Protein AF-A0A1I3MSF4-F1 (afdb_monomer_lite)

Radius of gyration: 20.51 Å; chains: 1; bounding box: 56×22×62 Å

Sequence (163 aa):
MPSISDFEDYQTQLDKHQDYILLNREYSHTEIFKEIILFMDSAFPEWTTNRGIGFWAAEFVLTAIQNLEHLYEDINNSSIQVLKDVYMSLVVDYKITKKQFTSVVIDTIIHNFEIEYNELLDENEYLPINDFKALYDELYNVYEIKILNKVTYNFMNEEFPIL

pLDDT: mean 85.89, std 15.43, range [36.56, 98.25]

Organism: NCBI:txid1144750

Foldseek 3Di:
DDDPVSVVVVVVVCVLCVLVVCCLPPPLPPPLLVLLVVLCCVVPVCCQFLLFLNSCSSVLSSVLCVVLVVLVVPPPDDPVVSSVVSSVVSVVSRVVSRVVSNVVVVVVLVVVLCVVCVVVLVVCVPPDPVVSVVVVCVSSVVSVVVRRNDRRDDSPDSDDPPD

Structure (mmCIF, N/CA/C/O backbone):
data_AF-A0A1I3MSF4-F1
#
_entry.id   AF-A0A1I3MSF4-F1
#
loop_
_atom_site.group_PDB
_atom_site.id
_atom_site.type_symbol
_atom_site.label_atom_id
_atom_site.label_alt_id
_atom_site.label_comp_id
_atom_site.label_asym_id
_atom_site.label_entity_id
_atom_site.label_seq_id
_atom_site.pdbx_PDB_ins_code
_atom_site.Cartn_x
_atom_site.Cartn_y
_atom_site.Cartn_z
_atom_site.occupancy
_atom_site.B_iso_or_equiv
_atom_site.auth_seq_id
_atom_site.auth_comp_id
_atom_site.auth_asym_id
_atom_site.auth_atom_id
_atom_site.pdbx_PDB_model_num
ATOM 1 N N . MET A 1 1 ? 31.422 -7.296 17.519 1.00 42.03 1 MET A N 1
ATOM 2 C CA . MET A 1 1 ? 30.992 -5.913 17.809 1.00 42.03 1 MET A CA 1
ATOM 3 C C . MET A 1 1 ? 30.321 -5.414 16.548 1.00 42.03 1 MET A C 1
ATOM 5 O O . MET A 1 1 ? 30.945 -5.597 15.508 1.00 42.03 1 MET A O 1
ATOM 9 N N . PRO A 1 2 ? 29.084 -4.896 16.617 1.00 46.09 2 PRO A N 1
ATOM 10 C CA . PRO A 1 2 ? 28.435 -4.303 15.453 1.00 46.09 2 PRO A CA 1
ATOM 11 C C . PRO A 1 2 ? 29.283 -3.138 14.939 1.00 46.09 2 PRO A C 1
ATOM 13 O O . PRO A 1 2 ? 29.904 -2.425 15.736 1.00 46.09 2 PRO A O 1
ATOM 16 N N . SER A 1 3 ? 29.369 -3.001 13.624 1.00 60.97 3 SER A N 1
ATOM 17 C CA . SER A 1 3 ? 30.062 -1.909 12.955 1.00 60.97 3 SER A CA 1
ATOM 18 C C . SER A 1 3 ? 29.262 -0.601 13.067 1.00 60.97 3 SER A C 1
ATOM 20 O O . SER A 1 3 ? 28.084 -0.604 13.416 1.00 60.97 3 SER A O 1
ATOM 22 N N . ILE A 1 4 ? 29.899 0.539 12.787 1.00 59.72 4 ILE A N 1
ATOM 23 C CA . ILE A 1 4 ? 29.212 1.843 12.770 1.00 59.72 4 ILE A CA 1
ATOM 24 C C . ILE A 1 4 ? 28.133 1.880 11.672 1.00 59.72 4 ILE A C 1
ATOM 26 O O . ILE A 1 4 ? 27.074 2.452 11.912 1.00 59.72 4 ILE A O 1
ATOM 30 N N . SER A 1 5 ? 28.342 1.205 10.530 1.00 58.75 5 SER A N 1
ATOM 31 C CA . SER A 1 5 ? 27.298 1.101 9.500 1.00 58.75 5 SER A CA 1
ATOM 32 C C . SER A 1 5 ? 26.128 0.238 9.963 1.00 58.75 5 SER A C 1
ATOM 34 O O . SER A 1 5 ? 24.990 0.566 9.662 1.00 58.75 5 SER A O 1
ATOM 36 N N . ASP A 1 6 ? 26.376 -0.793 10.782 1.00 54.06 6 ASP A N 1
ATOM 37 C CA . ASP A 1 6 ? 25.304 -1.624 11.354 1.00 54.06 6 ASP A CA 1
ATOM 38 C C . ASP A 1 6 ? 24.393 -0.794 12.278 1.00 54.06 6 ASP A C 1
ATOM 40 O O . ASP A 1 6 ? 23.202 -1.069 12.399 1.00 54.06 6 ASP A O 1
ATOM 44 N N . PHE A 1 7 ? 24.945 0.232 12.936 1.00 52.34 7 PHE A N 1
ATOM 45 C CA . PHE A 1 7 ? 24.193 1.128 13.815 1.00 52.34 7 PHE A CA 1
ATOM 46 C C . PHE A 1 7 ? 23.398 2.188 13.034 1.00 52.34 7 PHE A C 1
ATOM 48 O O . PHE A 1 7 ? 22.259 2.486 13.390 1.00 52.34 7 PHE A O 1
ATOM 55 N N . GLU A 1 8 ? 23.971 2.739 11.962 1.00 53.72 8 GLU A N 1
ATOM 56 C CA . GLU A 1 8 ? 23.292 3.697 11.077 1.00 53.72 8 GLU A CA 1
ATOM 57 C C . GLU A 1 8 ? 22.167 3.035 10.268 1.00 53.72 8 GLU A C 1
ATOM 59 O O . GLU A 1 8 ? 21.072 3.594 10.167 1.00 53.72 8 GLU A O 1
ATOM 64 N N . ASP A 1 9 ? 22.385 1.813 9.774 1.00 56.31 9 ASP A N 1
ATOM 65 C CA . ASP A 1 9 ? 21.357 1.016 9.102 1.00 56.31 9 ASP A CA 1
ATOM 66 C C . ASP A 1 9 ? 20.223 0.656 10.071 1.00 56.31 9 ASP A C 1
ATOM 68 O O . ASP A 1 9 ? 19.049 0.800 9.726 1.00 56.31 9 ASP A O 1
ATOM 72 N N . TYR A 1 10 ? 20.552 0.277 11.311 1.00 56.28 10 TYR A N 1
ATOM 73 C CA . TYR A 1 10 ? 19.570 -0.009 12.358 1.00 56.28 10 TYR A CA 1
ATOM 74 C C . TYR A 1 10 ? 18.710 1.213 12.711 1.00 56.28 10 TYR A C 1
ATOM 76 O O . TYR A 1 10 ? 17.485 1.104 12.766 1.00 56.28 10 TYR A O 1
ATOM 84 N N . GLN A 1 11 ? 19.322 2.386 12.897 1.00 52.12 11 GLN A N 1
ATOM 85 C CA . GLN A 1 11 ? 18.587 3.622 13.180 1.00 52.12 11 GLN A CA 1
ATOM 86 C C . GLN A 1 11 ? 17.701 4.031 11.994 1.00 52.12 11 GLN A C 1
ATO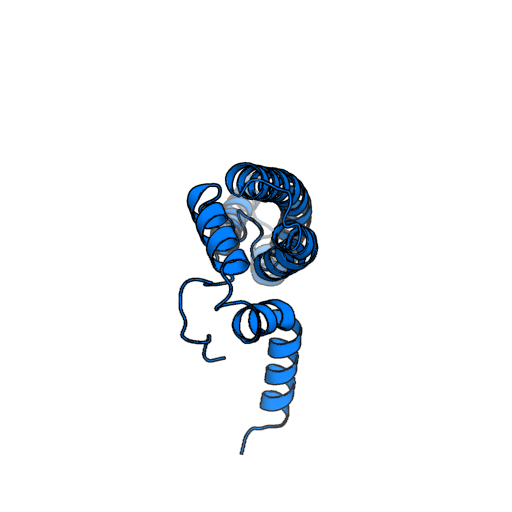M 88 O O . GLN A 1 11 ? 16.545 4.396 12.181 1.00 52.12 11 GLN A O 1
ATOM 93 N N . THR A 1 12 ? 18.198 3.872 10.766 1.00 59.19 12 THR A N 1
ATOM 94 C CA . THR A 1 12 ? 17.438 4.154 9.540 1.00 59.19 12 THR A CA 1
ATOM 95 C C . THR A 1 12 ? 16.236 3.218 9.377 1.00 59.19 12 THR A C 1
ATOM 97 O O . THR A 1 12 ? 15.185 3.642 8.896 1.00 59.19 12 THR A O 1
ATOM 100 N N . GLN A 1 13 ? 16.358 1.946 9.767 1.00 56.59 13 GLN A N 1
ATOM 101 C CA . GLN A 1 13 ? 15.242 0.992 9.762 1.00 56.59 13 GLN A CA 1
ATOM 102 C C . GLN A 1 13 ? 14.211 1.308 10.854 1.00 56.59 13 GLN A C 1
ATOM 104 O O . GLN A 1 13 ? 13.010 1.230 10.602 1.00 56.59 13 GLN A O 1
ATOM 109 N N . LEU A 1 14 ? 14.673 1.711 12.040 1.00 58.28 14 LEU A N 1
ATOM 110 C CA . LEU A 1 14 ? 13.826 2.174 13.142 1.00 58.28 14 LEU A CA 1
ATOM 111 C C . LEU A 1 14 ? 12.990 3.386 12.741 1.00 58.28 14 LEU A C 1
ATOM 113 O O . LEU A 1 14 ? 11.775 3.367 12.917 1.00 58.28 14 LEU A O 1
ATOM 117 N N . ASP A 1 15 ? 13.626 4.397 12.154 1.00 61.41 15 ASP A N 1
ATOM 118 C CA . ASP A 1 15 ? 12.956 5.630 11.746 1.00 61.41 15 ASP A CA 1
ATOM 119 C C . ASP A 1 15 ? 11.947 5.365 10.611 1.00 61.41 15 ASP A C 1
ATOM 121 O O . ASP A 1 15 ? 10.874 5.962 10.573 1.00 61.41 15 ASP A O 1
ATOM 125 N N . LYS A 1 16 ? 12.240 4.413 9.711 1.00 69.44 16 LYS A N 1
ATOM 126 C CA . LYS A 1 16 ? 11.336 4.018 8.613 1.00 69.44 16 LYS A CA 1
ATOM 127 C C . LYS A 1 16 ? 10.126 3.194 9.057 1.00 69.44 16 LYS A C 1
ATOM 129 O O . LYS A 1 16 ? 9.117 3.191 8.355 1.00 69.44 16 LYS A O 1
ATOM 134 N N . HIS A 1 17 ? 10.220 2.479 10.176 1.00 80.81 17 HIS A N 1
ATOM 135 C CA . HIS A 1 17 ? 9.182 1.556 10.649 1.00 80.81 17 HIS A CA 1
ATOM 136 C C . HIS A 1 17 ? 8.651 1.911 12.043 1.00 80.81 17 HIS A C 1
ATOM 138 O O . HIS A 1 17 ? 8.038 1.072 12.708 1.00 80.81 17 HIS A O 1
ATOM 144 N N . GLN A 1 18 ? 8.860 3.155 12.481 1.00 86.19 18 GLN A N 1
ATOM 145 C CA . GLN A 1 18 ? 8.531 3.616 13.826 1.00 86.19 18 GLN A CA 1
ATOM 146 C C . GLN A 1 18 ? 7.061 3.365 14.188 1.00 86.19 18 GLN A C 1
ATOM 148 O O . GLN A 1 18 ? 6.790 2.831 15.263 1.00 86.19 18 GLN A O 1
ATOM 153 N N . ASP A 1 19 ? 6.125 3.668 13.286 1.00 88.56 19 ASP A N 1
ATOM 154 C CA . ASP A 1 19 ? 4.690 3.469 13.534 1.00 88.56 19 ASP A CA 1
ATOM 155 C C . ASP A 1 19 ? 4.339 1.993 13.716 1.00 88.56 19 ASP A C 1
ATOM 157 O O . ASP A 1 19 ? 3.550 1.632 14.586 1.00 88.56 19 ASP A O 1
ATOM 161 N N . TYR A 1 20 ? 4.965 1.113 12.932 1.00 88.44 20 TYR A N 1
ATOM 162 C CA . TYR A 1 20 ? 4.743 -0.328 13.028 1.00 88.44 20 TYR A CA 1
ATOM 163 C C . TYR A 1 20 ? 5.269 -0.889 14.354 1.00 88.44 20 TYR A C 1
ATOM 165 O O . TYR A 1 20 ? 4.609 -1.695 15.012 1.00 88.44 20 TYR A O 1
ATOM 173 N N . ILE A 1 21 ? 6.445 -0.424 14.782 1.00 86.88 21 ILE A N 1
ATOM 174 C CA . ILE A 1 21 ? 7.039 -0.790 16.071 1.00 86.88 21 ILE A CA 1
ATOM 175 C C . ILE A 1 21 ? 6.164 -0.281 17.223 1.00 86.88 21 ILE A C 1
ATOM 177 O O . ILE A 1 21 ? 5.907 -1.027 18.170 1.00 86.88 21 ILE A O 1
ATOM 181 N N . LEU A 1 22 ? 5.682 0.960 17.135 1.00 88.44 22 LEU A N 1
ATOM 182 C CA . LEU A 1 22 ? 4.801 1.565 18.130 1.00 88.44 22 LEU A CA 1
ATOM 183 C C . LEU A 1 22 ? 3.488 0.785 18.262 1.00 88.44 22 LEU A C 1
ATOM 185 O O . LEU A 1 22 ? 3.115 0.408 19.372 1.00 88.44 22 LEU A O 1
ATOM 189 N N . LEU A 1 23 ? 2.835 0.475 17.139 1.00 90.00 23 LEU A N 1
ATOM 190 C CA . LEU A 1 23 ? 1.614 -0.330 17.104 1.00 90.00 23 LEU A CA 1
ATOM 191 C C . LEU A 1 23 ? 1.801 -1.679 17.788 1.00 90.00 23 LEU A C 1
ATOM 193 O O . LEU A 1 23 ? 1.018 -2.046 18.664 1.00 90.00 23 LEU A O 1
ATOM 197 N N . ASN A 1 24 ? 2.867 -2.396 17.441 1.00 86.12 24 ASN A N 1
ATOM 198 C CA . ASN A 1 24 ? 3.122 -3.709 18.017 1.00 86.12 24 ASN A CA 1
ATOM 199 C C . ASN A 1 24 ? 3.443 -3.644 19.512 1.00 86.12 24 ASN A C 1
ATOM 201 O O . ASN A 1 24 ? 3.024 -4.524 20.264 1.00 86.12 24 ASN A O 1
ATOM 205 N N . ARG A 1 25 ? 4.155 -2.606 19.964 1.00 86.69 25 ARG A N 1
ATOM 206 C CA . ARG A 1 25 ? 4.536 -2.464 21.373 1.00 86.69 25 ARG A CA 1
ATOM 207 C C . ARG A 1 25 ? 3.375 -2.020 22.259 1.00 86.69 25 ARG A C 1
ATOM 209 O O . ARG A 1 25 ? 3.251 -2.512 23.376 1.00 86.69 25 ARG A O 1
ATOM 216 N N . GLU A 1 26 ? 2.574 -1.068 21.794 1.00 89.31 26 GLU A N 1
ATOM 217 C CA . GLU A 1 26 ? 1.614 -0.355 22.645 1.00 89.31 26 GLU A CA 1
ATOM 218 C C . GLU A 1 26 ? 0.165 -0.756 22.386 1.00 89.31 26 GLU A C 1
ATOM 220 O O . GLU A 1 26 ? -0.632 -0.751 23.320 1.00 89.31 26 GLU A O 1
ATOM 225 N N . TYR A 1 27 ? -0.174 -1.179 21.167 1.00 89.19 27 TYR A N 1
ATOM 226 C CA . TYR A 1 27 ? -1.569 -1.344 20.758 1.00 89.19 27 TYR A CA 1
ATOM 227 C C . TYR A 1 27 ? -1.959 -2.769 20.363 1.00 89.19 27 TYR A C 1
ATOM 229 O O . TYR A 1 27 ? -3.145 -3.084 20.416 1.00 89.19 27 TYR A O 1
ATOM 237 N N . SER A 1 28 ? -1.010 -3.652 20.042 1.00 89.38 28 SER A N 1
ATOM 238 C CA . SER A 1 28 ? -1.270 -5.027 19.563 1.00 89.38 28 SER A CA 1
ATOM 239 C C . SER A 1 28 ? -2.239 -5.847 20.425 1.00 89.38 28 SER A C 1
ATOM 241 O O . SER A 1 28 ? -3.012 -6.660 19.920 1.00 89.38 28 SER A O 1
ATOM 243 N N . HIS A 1 29 ? -2.229 -5.623 21.738 1.00 86.44 29 HIS A N 1
ATOM 244 C CA . HIS A 1 29 ? -3.071 -6.335 22.697 1.00 86.44 29 HIS A CA 1
ATOM 245 C C . HIS A 1 29 ? -4.468 -5.717 22.877 1.00 86.44 29 HIS A C 1
ATOM 247 O O . HIS A 1 29 ? -5.331 -6.346 23.496 1.00 86.44 29 HIS A O 1
ATOM 253 N N . THR A 1 30 ? -4.698 -4.509 22.358 1.00 88.12 30 THR A N 1
ATOM 254 C CA . THR A 1 30 ? -5.953 -3.765 22.518 1.00 88.12 30 THR A CA 1
ATOM 255 C C . THR A 1 30 ? -7.043 -4.294 21.588 1.00 88.12 30 THR A C 1
ATOM 257 O O . THR A 1 30 ? -6.773 -4.752 20.478 1.00 88.12 30 THR A O 1
ATOM 260 N N . GLU A 1 31 ? -8.301 -4.216 22.026 1.00 86.62 31 GLU A N 1
ATOM 261 C CA . GLU A 1 31 ? -9.437 -4.663 21.209 1.00 86.62 31 GLU A CA 1
ATOM 262 C C . GLU A 1 31 ? -9.642 -3.768 19.982 1.00 86.62 31 GLU A C 1
ATOM 264 O O . GLU A 1 31 ? -9.921 -4.277 18.902 1.00 86.62 31 GLU A O 1
ATOM 269 N N . ILE A 1 32 ? -9.409 -2.456 20.107 1.00 87.62 32 ILE A N 1
ATOM 270 C CA . ILE A 1 32 ? -9.510 -1.523 18.978 1.00 87.62 32 ILE A CA 1
ATOM 271 C C . ILE A 1 32 ? -8.521 -1.869 17.858 1.00 87.62 32 ILE A C 1
ATOM 273 O O . ILE A 1 32 ? -8.903 -1.868 16.691 1.00 87.62 32 ILE A O 1
ATOM 277 N N . PHE A 1 33 ? -7.279 -2.231 18.198 1.00 91.75 33 PHE A N 1
ATOM 278 C CA . PHE A 1 33 ? -6.294 -2.674 17.215 1.00 91.75 33 PHE A CA 1
ATOM 279 C C . PHE A 1 33 ? -6.765 -3.940 16.499 1.00 91.75 33 PHE A C 1
ATOM 281 O O . PHE A 1 33 ? -6.852 -3.952 15.273 1.00 91.75 33 PHE A O 1
ATOM 288 N N . LYS A 1 34 ? -7.118 -4.989 17.254 1.00 90.50 34 LYS A N 1
ATOM 289 C CA . LYS A 1 34 ? -7.565 -6.269 16.682 1.00 90.50 34 LYS A CA 1
ATOM 290 C C . LYS A 1 34 ? -8.775 -6.088 15.771 1.00 90.50 34 LYS A C 1
ATOM 292 O O . LYS A 1 34 ? -8.825 -6.690 14.704 1.00 90.50 34 LYS A O 1
ATOM 297 N N . GLU A 1 35 ? -9.716 -5.240 16.175 1.00 90.00 35 GLU A N 1
ATOM 298 C CA . GLU A 1 35 ? -10.927 -4.942 15.419 1.00 90.00 35 GLU A CA 1
ATOM 299 C C . GLU A 1 35 ? -10.617 -4.217 14.103 1.00 90.00 35 GLU A C 1
ATOM 301 O O . GLU A 1 35 ? -11.139 -4.587 13.051 1.00 90.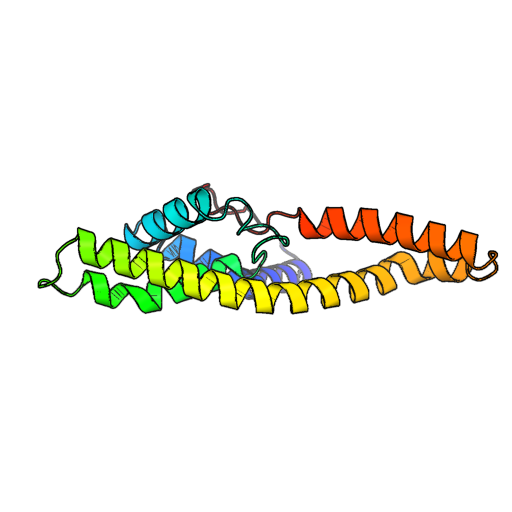00 35 GLU A O 1
ATOM 306 N N . ILE A 1 36 ? -9.715 -3.229 14.132 1.00 93.69 36 ILE A N 1
ATOM 307 C CA . ILE A 1 36 ? -9.246 -2.544 12.921 1.00 93.69 36 ILE A CA 1
ATOM 308 C C . ILE A 1 36 ? -8.576 -3.545 11.977 1.00 93.69 36 ILE A C 1
ATOM 310 O O . ILE A 1 36 ? -8.939 -3.594 10.804 1.00 93.69 36 ILE A O 1
ATOM 314 N N . ILE A 1 37 ? -7.637 -4.361 12.466 1.00 95.12 37 ILE A N 1
ATOM 315 C CA . ILE A 1 37 ? -6.926 -5.341 11.630 1.00 95.12 37 ILE A CA 1
ATOM 316 C C . ILE A 1 37 ? -7.905 -6.350 11.021 1.00 95.12 37 ILE A C 1
ATOM 318 O O . ILE A 1 37 ? -7.900 -6.546 9.807 1.00 95.12 37 ILE A O 1
ATOM 322 N N . LEU A 1 38 ? -8.804 -6.918 11.830 1.00 93.38 38 LEU A N 1
ATOM 323 C CA . LEU A 1 38 ? -9.817 -7.869 11.371 1.00 93.38 38 LEU A CA 1
ATOM 324 C C . LEU A 1 38 ? -10.716 -7.264 10.286 1.00 93.38 38 LEU A C 1
ATOM 326 O O . LEU A 1 38 ? -10.978 -7.898 9.259 1.00 93.38 38 LEU A O 1
ATOM 330 N N . PHE A 1 39 ? -11.186 -6.034 10.501 1.00 95.19 39 PHE A N 1
ATOM 331 C CA . PHE A 1 39 ? -12.010 -5.332 9.528 1.00 95.19 39 PHE A CA 1
ATOM 332 C C . PHE A 1 39 ? -11.251 -5.088 8.221 1.00 95.19 39 PHE A C 1
ATOM 334 O O . PHE A 1 39 ? -11.786 -5.358 7.144 1.00 95.19 39 PHE A O 1
ATOM 341 N N . MET A 1 40 ? -10.010 -4.608 8.300 1.00 97.12 40 MET A N 1
ATOM 342 C CA . MET A 1 40 ? -9.195 -4.294 7.127 1.00 97.12 40 MET A CA 1
ATOM 343 C C . MET A 1 40 ? -8.853 -5.544 6.313 1.00 97.12 40 MET A C 1
ATOM 345 O O . MET A 1 40 ? -9.014 -5.524 5.092 1.00 97.12 40 MET A O 1
ATOM 349 N N . ASP A 1 41 ? -8.492 -6.648 6.968 1.00 95.50 41 ASP A N 1
ATOM 350 C CA . ASP A 1 41 ? -8.237 -7.932 6.307 1.00 95.50 41 ASP A CA 1
ATOM 351 C C . ASP A 1 41 ? -9.488 -8.472 5.600 1.00 95.50 41 ASP A C 1
ATOM 353 O O . ASP A 1 41 ? -9.400 -9.0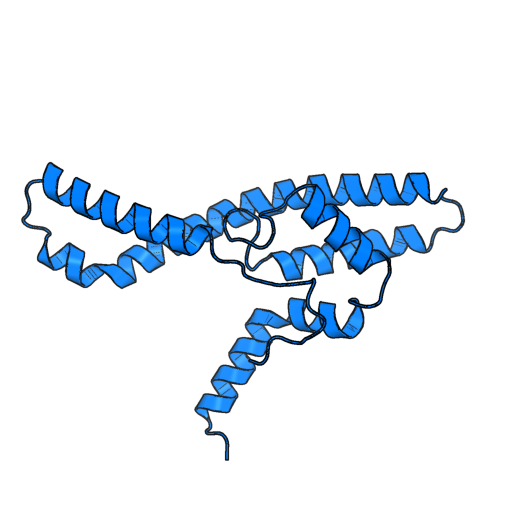20 4.498 1.00 95.50 41 ASP A O 1
ATOM 357 N N . SER A 1 42 ? -10.672 -8.281 6.192 1.00 95.50 42 SER A N 1
ATOM 358 C CA . SER A 1 42 ? -11.933 -8.725 5.592 1.00 95.50 42 SER A CA 1
ATOM 359 C C . SER A 1 42 ? -12.422 -7.815 4.462 1.00 95.50 42 SER A C 1
ATOM 361 O O . SER A 1 42 ? -12.967 -8.313 3.475 1.00 95.50 42 SER A O 1
ATOM 363 N N . ALA A 1 43 ? -12.325 -6.495 4.618 1.00 96.94 43 ALA A N 1
ATOM 364 C CA . ALA A 1 43 ? -12.902 -5.526 3.687 1.00 96.94 43 ALA A CA 1
ATOM 365 C C . ALA A 1 43 ? -11.951 -5.180 2.533 1.00 96.94 43 ALA A C 1
ATOM 367 O O . ALA A 1 43 ? -12.405 -4.904 1.419 1.00 96.94 43 ALA A O 1
ATOM 368 N N . PHE A 1 44 ? -10.640 -5.207 2.783 1.00 97.19 44 PHE A N 1
ATOM 369 C CA . PHE A 1 44 ? -9.605 -4.774 1.849 1.00 97.19 44 PHE A CA 1
ATOM 370 C C . PHE A 1 44 ? -8.389 -5.718 1.866 1.00 97.19 44 PHE A C 1
ATOM 372 O O . PHE A 1 44 ? -7.308 -5.287 2.244 1.00 97.19 44 PHE A O 1
ATOM 379 N N . PRO A 1 45 ? -8.488 -6.971 1.386 1.00 95.06 45 PRO A N 1
ATOM 380 C CA . PRO A 1 45 ? -7.455 -8.000 1.597 1.00 95.06 45 PRO A CA 1
ATOM 381 C C . PRO A 1 45 ? -6.031 -7.657 1.123 1.00 95.06 45 PRO A C 1
ATOM 383 O O . PRO A 1 45 ? -5.059 -8.230 1.598 1.00 95.06 45 PRO A O 1
ATOM 386 N N . GLU A 1 46 ? -5.884 -6.721 0.183 1.00 95.25 46 GLU A N 1
ATOM 387 C CA . GLU A 1 46 ? -4.587 -6.275 -0.341 1.00 95.25 46 GLU A CA 1
ATOM 388 C C . GLU A 1 46 ? -4.052 -5.009 0.358 1.00 95.25 46 GLU A C 1
ATOM 390 O O . GLU A 1 46 ? -3.093 -4.405 -0.124 1.00 95.25 46 GLU A O 1
ATOM 395 N N . TRP A 1 47 ? -4.669 -4.549 1.454 1.00 97.06 47 TRP A N 1
ATOM 396 C CA . TRP A 1 47 ? -4.371 -3.253 2.076 1.00 97.06 47 TRP A CA 1
ATOM 397 C C . TRP A 1 47 ? -2.913 -3.103 2.534 1.00 97.06 47 TRP A C 1
ATOM 399 O O . TRP A 1 47 ? -2.366 -2.009 2.414 1.00 97.06 47 TRP A O 1
ATOM 409 N N . THR A 1 48 ? -2.261 -4.191 2.944 1.00 95.38 48 THR A N 1
ATOM 410 C CA . THR A 1 48 ? -0.838 -4.232 3.329 1.00 95.38 48 THR A CA 1
ATOM 411 C C . THR A 1 48 ? 0.126 -4.398 2.152 1.00 95.38 48 THR A C 1
ATOM 413 O O . THR A 1 48 ? 1.337 -4.471 2.344 1.00 95.38 48 THR A O 1
ATOM 416 N N . THR A 1 49 ? -0.371 -4.472 0.919 1.00 95.56 49 THR A N 1
ATOM 417 C CA . THR A 1 49 ? 0.467 -4.479 -0.288 1.00 95.56 49 THR A CA 1
ATOM 418 C C . THR A 1 49 ? 0.544 -3.088 -0.899 1.00 95.56 49 THR A C 1
ATOM 420 O O . THR A 1 49 ? -0.297 -2.230 -0.624 1.00 95.56 49 THR A O 1
ATOM 423 N N . ASN A 1 50 ? 1.486 -2.875 -1.814 1.00 94.31 50 ASN A N 1
ATOM 424 C CA . ASN A 1 50 ? 1.555 -1.642 -2.597 1.00 94.31 50 ASN A CA 1
ATOM 425 C C . ASN A 1 50 ? 0.380 -1.466 -3.595 1.00 94.31 50 ASN A C 1
ATOM 427 O O . ASN A 1 50 ? 0.202 -0.372 -4.123 1.00 94.31 50 ASN A O 1
ATOM 431 N N . ARG A 1 51 ? -0.468 -2.484 -3.829 1.00 95.50 51 ARG A N 1
ATOM 432 C CA . ARG A 1 51 ? -1.795 -2.307 -4.475 1.00 95.50 51 ARG A CA 1
ATOM 433 C C . ARG A 1 51 ? -2.834 -1.677 -3.544 1.00 95.50 51 ARG A C 1
ATOM 435 O O . ARG A 1 51 ? -3.848 -1.136 -4.000 1.00 95.50 51 ARG A O 1
ATOM 442 N N . GLY A 1 52 ? -2.626 -1.832 -2.243 1.00 97.19 52 GLY A N 1
ATOM 443 C CA . GLY A 1 52 ? -3.395 -1.224 -1.173 1.00 97.19 52 GLY A CA 1
ATOM 444 C C . GLY A 1 52 ? -2.785 0.106 -0.757 1.00 97.19 52 GLY A C 1
ATOM 445 O O . GLY A 1 52 ? -2.748 1.046 -1.546 1.00 97.19 52 GLY A O 1
ATOM 446 N N . ILE A 1 53 ? -2.355 0.176 0.501 1.00 97.00 53 ILE A N 1
ATOM 447 C CA . ILE A 1 53 ? -1.670 1.335 1.089 1.00 97.00 53 ILE A CA 1
ATOM 448 C C . ILE A 1 53 ? -0.241 1.005 1.539 1.00 97.00 53 ILE A C 1
ATOM 450 O O . ILE A 1 53 ? 0.435 1.859 2.102 1.00 97.00 53 ILE A O 1
ATOM 454 N N . GLY A 1 54 ? 0.229 -0.220 1.288 1.00 93.81 54 GLY A N 1
ATOM 455 C CA . GLY A 1 54 ? 1.623 -0.628 1.414 1.00 93.81 54 GLY A CA 1
ATOM 456 C C . GLY A 1 54 ? 2.293 -0.125 2.685 1.00 93.81 54 GLY A C 1
ATOM 457 O O . GLY A 1 54 ? 1.871 -0.426 3.802 1.00 93.81 54 GLY A O 1
ATOM 458 N N . PHE A 1 55 ? 3.382 0.623 2.532 1.00 90.19 55 PHE A N 1
ATOM 459 C CA . PHE A 1 55 ? 4.200 1.062 3.661 1.00 90.19 55 PHE A CA 1
ATOM 460 C C . PHE A 1 55 ? 3.546 2.171 4.507 1.00 90.19 55 PHE A C 1
ATOM 462 O O . PHE A 1 55 ? 4.067 2.476 5.575 1.00 90.19 55 PHE A O 1
ATOM 469 N N . TRP A 1 56 ? 2.389 2.710 4.099 1.00 95.06 56 TRP A N 1
ATOM 470 C CA . TRP A 1 56 ? 1.546 3.590 4.924 1.00 95.06 56 TRP A CA 1
ATOM 471 C C . TRP A 1 56 ? 0.552 2.822 5.805 1.00 95.06 56 TRP A C 1
ATOM 473 O O . TRP A 1 56 ? -0.155 3.431 6.600 1.00 95.06 56 TRP A O 1
ATOM 483 N N . ALA A 1 57 ? 0.472 1.489 5.700 1.00 96.00 57 ALA A N 1
ATOM 484 C CA . ALA A 1 57 ? -0.491 0.708 6.477 1.00 96.00 57 ALA A CA 1
ATOM 485 C C . ALA A 1 57 ? -0.309 0.856 8.000 1.00 96.00 57 ALA A C 1
ATOM 487 O O . ALA A 1 57 ? -1.301 0.896 8.722 1.00 96.00 57 ALA A O 1
ATOM 488 N N . ALA A 1 58 ? 0.927 0.982 8.492 1.00 94.44 58 ALA A N 1
ATOM 489 C CA . ALA A 1 58 ? 1.185 1.201 9.915 1.00 94.44 58 ALA A CA 1
ATOM 490 C C . ALA A 1 58 ? 0.718 2.592 10.383 1.00 94.44 58 ALA A C 1
ATOM 492 O O . ALA A 1 58 ? -0.065 2.689 11.322 1.00 94.44 58 ALA A O 1
ATOM 493 N N . GLU A 1 59 ? 1.115 3.657 9.683 1.00 94.12 59 GLU A N 1
ATOM 494 C CA . GLU A 1 59 ? 0.654 5.027 9.961 1.00 94.12 59 GLU A CA 1
ATOM 495 C C . GLU A 1 59 ? -0.881 5.123 9.925 1.00 94.12 59 GLU A C 1
ATOM 497 O O . GLU A 1 59 ? -1.504 5.734 10.796 1.00 94.12 59 GLU A O 1
ATOM 502 N N . PHE A 1 60 ? -1.505 4.458 8.949 1.00 96.62 60 PHE A N 1
ATOM 503 C CA . PHE A 1 60 ? -2.955 4.399 8.805 1.00 96.62 60 PHE A CA 1
ATOM 504 C C . PHE A 1 60 ? -3.635 3.786 10.034 1.00 96.62 60 PHE A C 1
ATOM 506 O O . PHE A 1 60 ? -4.573 4.375 10.569 1.00 96.62 60 PHE A O 1
ATOM 513 N N . VAL A 1 61 ? -3.162 2.628 10.510 1.00 96.00 61 VAL A N 1
ATOM 514 C CA . VAL A 1 61 ? -3.738 1.966 11.693 1.00 96.00 61 VAL A CA 1
ATOM 515 C C . VAL A 1 61 ? -3.523 2.807 12.947 1.00 96.00 61 VAL A C 1
ATOM 517 O O . VAL A 1 61 ? -4.451 2.962 13.737 1.00 96.00 61 VAL A O 1
ATOM 520 N N . LEU A 1 62 ? -2.334 3.386 13.124 1.00 94.44 62 LEU A N 1
ATOM 521 C CA . LEU A 1 62 ? -2.040 4.244 14.270 1.00 94.44 62 LEU A CA 1
ATOM 522 C C . LEU A 1 62 ? -2.965 5.465 14.304 1.00 94.44 62 LEU A C 1
ATOM 524 O O . LEU A 1 62 ? -3.586 5.745 15.329 1.00 94.44 62 LEU A O 1
ATOM 528 N N . THR A 1 63 ? -3.114 6.137 13.163 1.00 93.75 63 THR A N 1
ATOM 529 C CA . THR A 1 63 ? -4.029 7.273 13.004 1.00 93.75 63 THR A CA 1
ATOM 530 C C . THR A 1 63 ? -5.473 6.863 13.279 1.00 93.75 63 THR A C 1
ATOM 532 O O . THR A 1 63 ? -6.198 7.572 13.976 1.00 93.75 63 THR A O 1
ATOM 535 N N . ALA A 1 64 ? -5.900 5.699 12.781 1.00 94.12 64 ALA A N 1
ATOM 536 C CA . ALA A 1 64 ? -7.241 5.185 13.027 1.00 94.12 64 ALA A CA 1
ATOM 537 C C . ALA A 1 64 ? -7.494 4.942 14.520 1.00 94.12 64 ALA A C 1
ATOM 539 O O . ALA A 1 64 ? -8.533 5.354 15.028 1.00 94.12 64 ALA A O 1
ATOM 540 N N . ILE A 1 65 ? -6.546 4.339 15.243 1.00 92.69 65 ILE A N 1
ATOM 541 C CA . ILE A 1 65 ? -6.661 4.141 16.694 1.00 92.69 65 ILE A CA 1
ATOM 542 C C . ILE A 1 65 ? -6.806 5.487 17.403 1.00 92.69 65 ILE A C 1
ATOM 544 O O . ILE A 1 65 ? -7.778 5.679 18.127 1.00 92.69 65 ILE A O 1
ATOM 548 N N . GLN A 1 66 ? -5.905 6.436 17.140 1.00 90.38 66 GLN A N 1
ATOM 549 C CA . GLN A 1 66 ? -5.928 7.765 17.764 1.00 90.38 66 GLN A CA 1
ATOM 550 C C . GLN A 1 66 ? -7.241 8.514 17.498 1.00 90.38 66 GLN A C 1
ATOM 552 O O . GLN A 1 66 ? -7.788 9.170 18.384 1.00 90.38 66 GLN A O 1
ATOM 557 N N . ASN A 1 67 ? -7.783 8.388 16.286 1.00 87.00 67 ASN A N 1
ATOM 558 C CA . ASN A 1 67 ? -9.039 9.027 15.912 1.00 87.00 67 ASN A CA 1
ATOM 559 C C . ASN A 1 67 ? -10.264 8.349 16.524 1.00 87.00 67 ASN A C 1
ATOM 561 O O . ASN A 1 67 ? -11.294 8.999 16.648 1.00 87.00 67 ASN A O 1
ATOM 565 N N . LEU A 1 68 ? -10.195 7.069 16.886 1.00 85.06 68 LEU A N 1
ATOM 566 C CA . LEU A 1 68 ? -11.356 6.279 17.302 1.00 85.06 68 LEU A CA 1
ATOM 567 C C . LEU A 1 68 ? -11.350 5.925 18.796 1.00 85.06 68 LEU A C 1
ATOM 569 O O . LEU A 1 68 ? -12.383 5.506 19.312 1.00 85.06 68 LEU A O 1
ATOM 573 N N . GLU A 1 69 ? -10.236 6.128 19.501 1.00 80.88 69 GLU A N 1
ATOM 574 C CA . GLU A 1 69 ? -10.073 5.817 20.929 1.00 80.88 69 GLU A CA 1
ATOM 575 C C . GLU A 1 69 ? -11.173 6.465 21.788 1.00 80.88 69 GLU A C 1
ATOM 577 O O . GLU A 1 69 ? -11.810 5.796 22.600 1.00 80.88 69 GLU A O 1
ATOM 582 N N . HIS A 1 70 ? -11.515 7.724 21.500 1.00 78.06 70 HIS A N 1
ATOM 583 C CA . HIS A 1 70 ? -12.566 8.459 22.210 1.00 78.06 70 HIS A CA 1
ATOM 584 C C . HIS A 1 70 ? -13.975 7.845 22.073 1.00 78.06 70 HIS A C 1
ATOM 586 O O . HIS A 1 70 ? -14.824 8.059 22.937 1.00 78.06 70 HIS A O 1
ATOM 592 N N . LEU A 1 71 ? -14.251 7.075 21.011 1.00 74.06 71 LEU A N 1
ATOM 593 C CA . LEU A 1 71 ? -15.557 6.432 20.812 1.00 74.06 71 LEU A CA 1
ATOM 594 C C . LEU A 1 71 ? -15.773 5.255 21.772 1.00 74.06 71 LEU A C 1
ATOM 596 O O . LEU A 1 71 ? -16.918 4.920 22.075 1.00 74.06 71 LEU A O 1
ATOM 600 N N . TYR A 1 72 ? -14.690 4.645 22.258 1.00 69.19 72 TYR A N 1
ATOM 601 C CA . TYR A 1 72 ? -14.732 3.563 23.244 1.00 69.19 72 TYR A CA 1
ATOM 602 C C . TYR A 1 72 ? -14.863 4.076 24.684 1.00 69.19 72 TYR A C 1
ATOM 604 O O . TYR A 1 72 ? -15.265 3.319 25.568 1.00 69.19 72 TYR A O 1
ATOM 612 N N . GLU A 1 73 ? -14.567 5.354 24.925 1.00 71.88 73 GLU A N 1
ATOM 613 C CA . GLU A 1 73 ? -14.697 5.993 26.239 1.00 71.88 73 GLU A CA 1
ATOM 614 C C . GLU A 1 73 ? -16.125 6.498 26.524 1.00 71.88 73 GLU A C 1
ATOM 616 O O . GLU A 1 73 ? -16.484 6.732 27.682 1.00 71.88 73 GLU A O 1
ATOM 621 N N . ASP A 1 74 ? -16.971 6.646 25.496 1.00 68.31 74 ASP A N 1
ATOM 622 C CA . ASP A 1 74 ? -18.338 7.150 25.653 1.00 68.31 74 ASP A CA 1
ATOM 623 C C . ASP A 1 74 ? -19.316 6.051 26.103 1.00 68.31 74 ASP A C 1
ATOM 625 O O . ASP A 1 74 ? -19.877 5.290 25.310 1.00 68.31 74 ASP A O 1
ATOM 629 N N . ILE A 1 75 ? -19.567 6.028 27.414 1.00 58.22 75 ILE A N 1
ATOM 630 C CA . ILE A 1 75 ? -20.458 5.093 28.124 1.00 58.22 75 ILE A CA 1
ATOM 631 C C . ILE A 1 75 ? -21.908 5.138 27.587 1.00 58.22 75 ILE A C 1
ATOM 633 O O . ILE A 1 75 ? -22.690 4.218 27.837 1.00 58.22 75 ILE A O 1
ATOM 637 N N . ASN A 1 76 ? -22.296 6.186 26.850 1.00 64.44 76 ASN A N 1
ATOM 638 C CA . ASN A 1 76 ? -23.667 6.358 26.362 1.00 64.44 76 ASN A CA 1
ATOM 639 C C . ASN A 1 76 ? -23.940 5.699 25.003 1.00 64.44 76 ASN A C 1
ATOM 641 O O . ASN A 1 76 ? -25.109 5.561 24.629 1.00 64.44 76 ASN A O 1
ATOM 645 N N . ASN A 1 77 ? -22.911 5.283 24.260 1.00 65.00 77 ASN A N 1
ATOM 646 C CA . ASN A 1 77 ? -23.107 4.680 22.947 1.00 65.00 77 ASN A CA 1
ATOM 647 C C . ASN A 1 77 ? -23.342 3.172 23.051 1.00 65.00 77 ASN A C 1
ATOM 649 O O . ASN A 1 77 ? -22.629 2.440 23.734 1.00 65.00 77 ASN A O 1
ATOM 653 N N . SER A 1 78 ? -24.341 2.670 22.320 1.00 77.38 78 SER A N 1
ATOM 654 C CA . SER A 1 78 ? -24.488 1.222 22.161 1.00 77.38 78 SER A CA 1
ATOM 655 C C . SER A 1 78 ? -23.274 0.667 21.411 1.00 77.38 78 SER A C 1
ATOM 657 O O . SER A 1 78 ? -22.874 1.242 20.396 1.00 77.38 78 SER A O 1
ATOM 659 N N . SER A 1 79 ? -22.739 -0.477 21.842 1.00 78.44 79 SER A N 1
ATOM 660 C CA . SER A 1 79 ? -21.539 -1.084 21.243 1.00 78.44 79 SER A CA 1
ATOM 661 C C . SER A 1 79 ? -21.656 -1.302 19.727 1.00 78.44 79 SER A C 1
ATOM 663 O O . SER A 1 79 ? -20.681 -1.163 19.001 1.00 78.44 79 SER A O 1
ATOM 665 N N . ILE A 1 80 ? -22.865 -1.578 19.223 1.00 82.06 80 ILE A N 1
ATOM 666 C CA . ILE A 1 80 ? -23.132 -1.745 17.784 1.00 82.06 80 ILE A CA 1
ATOM 667 C C . ILE A 1 80 ? -22.949 -0.431 17.015 1.00 82.06 80 ILE A C 1
ATOM 669 O O . ILE A 1 80 ? -22.425 -0.435 15.903 1.00 82.06 80 ILE A O 1
ATOM 673 N N . GLN A 1 81 ? -23.401 0.686 17.585 1.00 83.12 81 GLN A N 1
ATOM 674 C CA . GLN A 1 81 ? -23.288 1.990 16.938 1.00 83.12 81 GLN A CA 1
ATOM 675 C C . GLN A 1 81 ? -21.822 2.435 16.877 1.00 83.12 81 GLN A C 1
ATOM 677 O O . GLN A 1 81 ? -21.376 2.844 15.812 1.00 83.12 81 GLN A O 1
ATOM 682 N N . VAL A 1 82 ? -21.059 2.227 17.959 1.00 81.31 82 VAL A N 1
ATOM 683 C CA . VAL A 1 82 ? -19.606 2.476 17.987 1.00 81.31 82 VAL A CA 1
ATOM 684 C C . VAL A 1 82 ? -18.888 1.687 16.891 1.00 81.31 82 VAL A C 1
ATOM 686 O O . VAL A 1 82 ? -18.162 2.275 16.095 1.00 81.31 82 VAL A O 1
ATOM 689 N N . LEU A 1 83 ? -19.136 0.376 16.785 1.00 83.44 83 LEU A N 1
ATOM 690 C CA . LEU A 1 83 ? -18.515 -0.462 15.750 1.00 83.44 83 LEU A CA 1
ATOM 691 C C . LEU A 1 83 ? -18.866 0.002 14.333 1.00 83.44 83 LEU A C 1
ATOM 693 O O . LEU A 1 83 ? -18.009 0.052 13.454 1.00 83.44 83 LEU A O 1
ATOM 697 N N . LYS A 1 84 ? -20.127 0.380 14.105 1.00 88.19 84 LYS A N 1
ATOM 698 C CA . LYS A 1 84 ? -20.561 0.902 12.808 1.00 88.19 84 LYS A CA 1
ATOM 699 C C . LYS A 1 84 ? -19.823 2.190 12.446 1.00 88.19 84 LYS A C 1
ATOM 701 O O . LYS A 1 84 ? -19.402 2.332 11.300 1.00 88.19 84 LYS A O 1
ATOM 706 N N . ASP A 1 85 ? -19.672 3.103 13.397 1.00 85.88 85 ASP A N 1
ATOM 707 C CA . ASP A 1 85 ? -18.999 4.380 13.168 1.00 85.88 85 ASP A CA 1
ATOM 708 C C . ASP A 1 85 ? -17.493 4.180 12.942 1.00 85.88 85 ASP A C 1
ATOM 710 O O . ASP A 1 85 ? -16.937 4.767 12.014 1.00 85.88 85 ASP A O 1
ATOM 714 N N . VAL A 1 86 ? -16.862 3.257 13.679 1.00 87.31 86 VAL A N 1
ATOM 715 C CA . VAL A 1 86 ? -15.479 2.805 13.447 1.00 87.31 86 VAL A CA 1
ATOM 716 C C . VAL A 1 86 ? -15.297 2.302 12.015 1.00 87.31 86 VAL A C 1
ATOM 718 O O . VAL A 1 86 ? -14.468 2.833 11.276 1.00 87.31 86 VAL A O 1
ATOM 721 N N . TYR A 1 87 ? -16.093 1.325 11.575 1.00 92.94 87 TYR A N 1
ATOM 722 C CA . TYR A 1 87 ? -15.937 0.749 10.237 1.00 92.94 87 TYR A CA 1
ATOM 723 C C . TYR A 1 87 ? -16.215 1.758 9.124 1.00 92.94 87 TYR A C 1
ATOM 725 O O . TYR A 1 87 ? -15.518 1.776 8.110 1.00 92.94 87 TYR A O 1
ATOM 733 N N . MET A 1 88 ? -17.229 2.611 9.288 1.00 93.19 88 MET A N 1
ATOM 734 C CA . MET A 1 88 ? -17.544 3.636 8.293 1.00 93.19 88 MET A CA 1
ATOM 735 C C . MET A 1 88 ? -16.407 4.651 8.158 1.00 93.19 88 MET A C 1
ATOM 737 O O . MET A 1 88 ? -16.055 4.995 7.027 1.00 93.19 88 MET A O 1
ATOM 741 N N . SER A 1 89 ? -15.805 5.076 9.272 1.00 92.88 89 SER A N 1
ATOM 742 C CA . SER A 1 89 ? -14.624 5.945 9.264 1.00 92.88 89 SER A CA 1
ATOM 743 C C . SER A 1 89 ? -13.437 5.264 8.582 1.00 92.88 89 SER A C 1
ATOM 745 O O . SER A 1 89 ? -12.896 5.820 7.629 1.00 92.88 89 SER A O 1
ATOM 747 N N . LEU A 1 90 ? -13.123 4.011 8.940 1.00 96.50 90 LEU A N 1
ATOM 748 C CA . LEU A 1 90 ? -12.043 3.238 8.306 1.00 96.50 90 LEU A CA 1
ATOM 749 C C . LEU A 1 90 ? -12.210 3.130 6.785 1.00 96.50 90 LEU A C 1
ATOM 751 O O . LEU A 1 90 ? -11.241 3.269 6.043 1.00 96.50 90 LEU A O 1
ATOM 755 N N . VAL A 1 91 ? -13.433 2.913 6.291 1.00 97.75 91 VAL A N 1
ATOM 756 C CA . VAL A 1 91 ? -13.710 2.843 4.845 1.00 97.75 91 VAL A CA 1
ATOM 757 C C . VAL A 1 91 ? -13.443 4.175 4.151 1.00 97.75 91 VAL A C 1
ATOM 759 O O . VAL A 1 91 ? -12.934 4.186 3.025 1.00 97.75 91 VAL A O 1
ATOM 762 N N . VAL A 1 92 ? -13.849 5.286 4.765 1.00 96.94 92 VAL A N 1
ATOM 763 C CA . VAL A 1 92 ? -13.646 6.627 4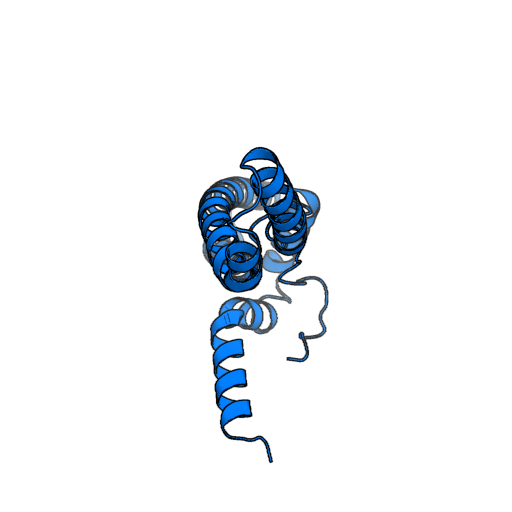.204 1.00 96.94 92 VAL A CA 1
ATOM 764 C C . VAL A 1 92 ? -12.158 6.952 4.174 1.00 96.94 92 VAL A C 1
ATOM 766 O O . VAL A 1 92 ? -11.638 7.281 3.104 1.00 96.94 92 VAL A O 1
ATOM 769 N N . ASP A 1 93 ? -11.479 6.768 5.301 1.00 97.31 93 ASP A N 1
ATOM 770 C CA . ASP A 1 93 ? -10.062 7.074 5.451 1.00 97.31 93 ASP A CA 1
ATOM 771 C C . ASP A 1 93 ? -9.225 6.202 4.515 1.00 97.31 93 ASP A C 1
ATOM 773 O O . ASP A 1 93 ? -8.444 6.729 3.725 1.00 97.31 93 ASP A O 1
ATOM 777 N N . TYR A 1 94 ? -9.478 4.888 4.466 1.00 98.25 94 TYR A N 1
ATOM 778 C CA . TYR A 1 94 ? -8.753 3.980 3.574 1.00 98.25 94 TYR A CA 1
ATOM 779 C C . TYR A 1 94 ? -8.865 4.400 2.107 1.00 98.25 94 TYR A C 1
ATOM 781 O O . TYR A 1 94 ? -7.881 4.361 1.372 1.00 98.25 94 TYR A O 1
ATOM 789 N N . LYS A 1 95 ? -10.046 4.832 1.649 1.00 98.06 95 LYS A N 1
ATOM 790 C CA . LYS A 1 95 ? -10.228 5.278 0.257 1.00 98.06 95 LYS A CA 1
ATOM 791 C C . LYS A 1 95 ? -9.417 6.531 -0.055 1.00 98.06 95 LYS A C 1
ATOM 793 O O . LYS A 1 95 ? -8.876 6.641 -1.157 1.00 98.06 95 LYS A O 1
ATOM 798 N N . ILE A 1 96 ? -9.351 7.469 0.887 1.00 97.44 96 ILE A N 1
ATOM 799 C CA . ILE A 1 96 ? -8.574 8.703 0.745 1.00 97.44 96 ILE A CA 1
ATOM 800 C C . ILE A 1 96 ? -7.081 8.368 0.738 1.00 97.44 96 ILE A C 1
ATOM 802 O O . ILE A 1 96 ? -6.389 8.713 -0.224 1.00 97.44 96 ILE A O 1
ATOM 806 N N . THR A 1 97 ? -6.616 7.623 1.742 1.00 97.69 97 THR A N 1
ATOM 807 C CA . THR A 1 97 ? -5.223 7.189 1.881 1.00 97.69 97 THR A CA 1
ATOM 808 C C . THR A 1 97 ? -4.777 6.383 0.669 1.00 97.69 97 THR A C 1
ATOM 810 O O . THR A 1 97 ? -3.751 6.697 0.079 1.00 97.69 97 THR A O 1
ATOM 813 N N . LYS A 1 98 ? -5.576 5.413 0.204 1.00 98.00 98 LYS A N 1
ATOM 814 C CA . LYS A 1 98 ? -5.273 4.617 -0.995 1.00 98.00 98 LYS A CA 1
ATOM 815 C C . LYS A 1 98 ? -5.086 5.484 -2.227 1.00 98.00 98 LYS A C 1
ATOM 817 O O . LYS A 1 98 ? -4.156 5.253 -2.996 1.00 98.00 98 LYS A O 1
ATOM 822 N N . LYS A 1 99 ? -5.946 6.483 -2.432 1.00 97.69 99 LYS A N 1
ATOM 823 C CA . LYS A 1 99 ? -5.829 7.384 -3.582 1.00 97.69 99 LYS A CA 1
ATOM 824 C C . LYS A 1 99 ? -4.514 8.166 -3.545 1.00 97.69 99 LYS A C 1
ATOM 826 O O . LYS A 1 99 ? -3.853 8.266 -4.572 1.00 97.69 99 LYS A O 1
ATOM 831 N N . GLN A 1 100 ? -4.145 8.699 -2.384 1.00 97.00 100 GLN A N 1
ATOM 832 C CA . GLN A 1 100 ? -2.896 9.444 -2.201 1.00 97.00 100 GLN A CA 1
ATOM 833 C C . GLN A 1 100 ? -1.672 8.534 -2.352 1.00 97.00 100 GLN A C 1
ATOM 835 O O . GLN A 1 100 ? -0.765 8.844 -3.121 1.00 97.00 100 GLN A O 1
ATOM 840 N N . PHE A 1 101 ? -1.697 7.380 -1.687 1.00 96.19 101 PHE A N 1
ATOM 841 C CA . PHE A 1 101 ? -0.646 6.374 -1.754 1.00 96.19 101 PHE A CA 1
ATOM 842 C C . PHE A 1 101 ? -0.409 5.894 -3.186 1.00 96.19 101 PHE A C 1
ATOM 844 O O . PHE A 1 101 ? 0.734 5.789 -3.613 1.00 96.19 101 PHE A O 1
ATOM 851 N N . THR A 1 102 ? -1.479 5.665 -3.956 1.00 96.12 102 THR A N 1
ATOM 852 C CA . THR A 1 102 ? -1.379 5.223 -5.356 1.00 96.12 102 THR A CA 1
ATOM 853 C C . THR A 1 102 ? -0.571 6.210 -6.201 1.00 96.12 102 THR A C 1
ATOM 855 O O . THR A 1 102 ? 0.249 5.789 -7.007 1.00 96.12 102 THR A O 1
ATOM 858 N N . SER A 1 103 ? -0.756 7.521 -6.014 1.00 94.69 103 SER A N 1
ATOM 859 C CA . SER A 1 103 ? 0.057 8.515 -6.725 1.00 94.69 103 SER A CA 1
ATOM 860 C C . SER A 1 103 ? 1.530 8.427 -6.325 1.00 94.69 103 SER A C 1
ATOM 862 O O . SER A 1 103 ? 2.389 8.328 -7.193 1.00 94.69 103 SER A O 1
ATOM 864 N N . VAL A 1 104 ? 1.813 8.371 -5.021 1.00 93.94 104 VAL A N 1
ATOM 865 C CA . VAL A 1 104 ? 3.189 8.287 -4.503 1.00 93.94 104 VAL A CA 1
ATOM 866 C C . VAL A 1 104 ? 3.895 7.014 -4.975 1.00 93.94 104 VAL A C 1
ATOM 868 O O . VAL A 1 104 ? 5.057 7.060 -5.380 1.00 93.94 104 VAL A O 1
ATOM 871 N N . VAL A 1 105 ? 3.213 5.868 -4.933 1.00 94.00 105 VAL A N 1
ATOM 872 C CA . VAL A 1 105 ? 3.817 4.582 -5.290 1.00 94.00 105 VAL A CA 1
ATOM 873 C C . VAL A 1 105 ? 4.078 4.477 -6.790 1.00 94.00 105 VAL A C 1
ATOM 875 O O . VAL A 1 105 ? 5.112 3.937 -7.160 1.00 94.00 105 VAL A O 1
ATOM 878 N N . ILE A 1 106 ? 3.210 5.032 -7.646 1.00 93.94 106 ILE A N 1
ATOM 879 C CA . ILE A 1 106 ? 3.436 5.066 -9.100 1.00 93.94 106 ILE A CA 1
ATOM 880 C C . ILE A 1 106 ? 4.674 5.904 -9.422 1.00 93.94 106 ILE A C 1
ATOM 882 O O . ILE A 1 106 ? 5.564 5.418 -10.116 1.00 93.94 106 ILE A O 1
ATOM 886 N N . ASP A 1 107 ? 4.775 7.113 -8.865 1.00 94.69 107 ASP A N 1
ATOM 887 C CA . ASP A 1 107 ? 5.940 7.978 -9.081 1.00 94.69 107 ASP A CA 1
ATOM 888 C C . ASP A 1 107 ? 7.232 7.296 -8.599 1.00 94.69 107 ASP A C 1
ATOM 890 O O . ASP A 1 107 ? 8.258 7.321 -9.279 1.00 94.69 107 ASP A O 1
ATOM 894 N N . THR A 1 108 ? 7.162 6.610 -7.454 1.00 92.81 108 THR A N 1
ATOM 895 C CA . THR A 1 108 ? 8.284 5.834 -6.904 1.00 92.81 108 THR A CA 1
ATOM 896 C C . THR A 1 108 ? 8.671 4.661 -7.809 1.00 92.81 108 THR A C 1
ATOM 898 O O . THR A 1 108 ? 9.858 4.411 -8.004 1.00 92.81 108 THR A O 1
ATOM 901 N N . ILE A 1 109 ? 7.693 3.932 -8.360 1.00 95.19 109 ILE A N 1
ATOM 902 C CA . ILE A 1 109 ? 7.931 2.805 -9.274 1.00 95.19 109 ILE A CA 1
ATOM 903 C C . ILE A 1 109 ? 8.632 3.294 -10.537 1.00 95.19 109 ILE A C 1
ATOM 905 O O . ILE A 1 109 ? 9.643 2.708 -10.909 1.00 95.19 109 ILE A O 1
ATOM 909 N N . ILE A 1 110 ? 8.134 4.366 -11.160 1.00 95.44 110 ILE A N 1
ATOM 910 C CA . ILE A 1 110 ? 8.717 4.931 -12.384 1.00 95.44 110 ILE A CA 1
ATOM 911 C C . ILE A 1 110 ? 10.154 5.378 -12.123 1.00 95.44 110 ILE A C 1
ATOM 913 O O . ILE A 1 110 ? 11.065 4.948 -12.823 1.00 95.44 110 ILE A O 1
ATOM 917 N N . HIS A 1 111 ? 10.370 6.177 -11.077 1.00 94.75 111 HIS A N 1
ATOM 918 C CA . HIS A 1 111 ? 11.695 6.699 -10.762 1.00 94.75 111 HIS A CA 1
ATOM 919 C C . HIS A 1 111 ? 12.715 5.585 -10.488 1.00 94.75 111 HIS A C 1
ATOM 921 O O . HIS A 1 111 ? 13.822 5.599 -11.025 1.00 94.75 111 HIS A O 1
ATOM 927 N N . ASN A 1 112 ? 12.339 4.596 -9.673 1.00 94.69 112 ASN A N 1
ATOM 928 C CA . ASN A 1 112 ? 13.235 3.493 -9.342 1.00 94.69 112 ASN A CA 1
ATOM 929 C C . ASN A 1 112 ? 13.471 2.569 -10.540 1.00 94.69 112 ASN A C 1
ATOM 931 O O . ASN A 1 112 ? 14.582 2.072 -10.695 1.00 94.69 112 ASN A O 1
ATOM 935 N N . PHE A 1 113 ? 12.463 2.365 -11.392 1.00 97.19 113 PHE A N 1
ATOM 936 C CA . PHE A 1 113 ? 12.615 1.616 -12.635 1.00 97.19 113 PHE A CA 1
ATOM 937 C C . PHE A 1 113 ? 13.635 2.282 -13.561 1.00 97.19 113 PHE A C 1
ATOM 939 O O . PHE A 1 113 ? 14.540 1.612 -14.051 1.00 97.19 113 PHE A O 1
ATOM 946 N N . GLU A 1 114 ? 13.522 3.597 -13.763 1.00 93.06 114 GLU A N 1
ATOM 947 C CA . GLU A 1 114 ? 14.456 4.359 -14.595 1.00 93.06 114 GLU A CA 1
ATOM 948 C C . GLU A 1 114 ? 15.884 4.257 -14.063 1.00 93.06 114 GLU A C 1
ATOM 950 O O . GLU A 1 114 ? 16.791 4.014 -14.845 1.00 93.06 114 GLU A O 1
ATOM 955 N N . ILE A 1 115 ? 16.092 4.355 -12.746 1.00 94.75 115 ILE A N 1
ATOM 956 C CA . ILE A 1 115 ? 17.421 4.177 -12.143 1.00 94.75 115 ILE A CA 1
ATOM 957 C C . ILE A 1 115 ? 17.939 2.744 -12.332 1.00 94.75 115 ILE A C 1
ATOM 959 O O . ILE A 1 115 ? 19.090 2.554 -12.718 1.00 94.75 115 ILE A O 1
ATOM 963 N N . GLU A 1 116 ? 17.115 1.737 -12.033 1.00 95.75 116 GLU A N 1
ATOM 964 C CA . GLU A 1 116 ? 17.524 0.327 -12.014 1.00 95.75 116 GLU A CA 1
ATOM 965 C C . GLU A 1 116 ? 17.821 -0.216 -13.415 1.00 95.75 116 GLU A C 1
ATOM 967 O O . GLU A 1 116 ? 18.721 -1.039 -13.578 1.00 95.75 116 GLU A O 1
ATOM 972 N N . TYR A 1 117 ? 17.098 0.263 -14.428 1.00 95.75 117 TYR A N 1
ATOM 973 C CA . TYR A 1 117 ? 17.227 -0.198 -15.809 1.00 95.75 117 TYR A CA 1
ATOM 974 C C . TYR A 1 117 ? 17.932 0.801 -16.732 1.00 95.75 117 TYR A C 1
ATOM 976 O O . TYR A 1 117 ? 18.040 0.507 -17.921 1.00 95.75 117 TYR A O 1
ATOM 984 N N . ASN A 1 118 ? 18.449 1.929 -16.221 1.00 94.56 118 ASN A N 1
ATOM 985 C CA . ASN A 1 118 ? 19.062 2.985 -17.038 1.00 94.56 118 ASN A CA 1
ATOM 986 C C . ASN A 1 118 ? 20.103 2.435 -18.022 1.00 94.56 118 ASN A C 1
ATOM 988 O O . ASN A 1 118 ? 19.990 2.652 -19.221 1.00 94.56 118 ASN A O 1
ATOM 992 N N . GLU A 1 119 ? 21.083 1.672 -17.525 1.00 95.50 119 GLU A N 1
ATOM 993 C CA . GLU A 1 119 ? 22.168 1.133 -18.359 1.00 95.50 119 GLU A CA 1
ATOM 994 C C . GLU A 1 119 ? 21.638 0.219 -19.472 1.00 95.50 119 GLU A C 1
ATOM 996 O O . GLU A 1 119 ? 22.044 0.337 -20.624 1.00 95.50 119 GLU A O 1
ATOM 1001 N N . LEU A 1 120 ? 20.681 -0.656 -19.150 1.00 94.38 120 LEU A N 1
ATOM 1002 C CA . LEU A 1 120 ? 20.095 -1.573 -20.126 1.00 94.38 120 LEU A CA 1
ATOM 1003 C C . LEU A 1 120 ? 19.277 -0.820 -21.180 1.00 94.38 120 LEU A C 1
ATOM 1005 O O . LEU A 1 120 ? 19.322 -1.174 -22.360 1.00 94.38 120 LEU A O 1
ATOM 1009 N N . LEU A 1 121 ? 18.523 0.201 -20.774 1.00 94.44 121 LEU A N 1
ATOM 1010 C CA . LEU A 1 121 ? 17.749 1.028 -21.697 1.00 94.44 121 LEU A CA 1
ATOM 1011 C C . LEU A 1 121 ? 18.674 1.836 -22.617 1.00 94.44 121 LEU A C 1
ATOM 1013 O O . LEU A 1 121 ? 18.440 1.846 -23.825 1.00 94.44 121 LEU A O 1
ATOM 1017 N N . ASP A 1 122 ? 19.750 2.411 -22.078 1.00 94.62 122 ASP A N 1
ATOM 1018 C CA . ASP A 1 122 ? 20.765 3.145 -22.842 1.00 94.62 122 ASP A CA 1
ATOM 1019 C C . ASP A 1 122 ? 21.459 2.234 -23.870 1.00 94.62 122 ASP A C 1
ATOM 1021 O O . ASP A 1 122 ? 21.596 2.590 -25.039 1.00 94.62 122 ASP A O 1
ATOM 1025 N N . GLU A 1 123 ? 21.833 1.008 -23.489 1.00 95.75 123 GLU A N 1
ATOM 1026 C CA . GLU A 1 123 ? 22.447 0.032 -24.404 1.00 95.75 123 GLU A CA 1
ATOM 1027 C C . GLU A 1 123 ? 21.530 -0.373 -25.570 1.00 95.75 123 GLU A C 1
ATOM 1029 O O . GLU A 1 123 ? 22.006 -0.772 -26.638 1.00 95.75 123 GLU A O 1
ATOM 1034 N N . ASN A 1 124 ? 20.214 -0.266 -25.383 1.00 94.19 124 ASN A N 1
ATOM 1035 C CA . ASN A 1 124 ? 19.202 -0.682 -26.350 1.00 94.19 124 ASN A CA 1
ATOM 1036 C C . ASN A 1 124 ? 18.505 0.501 -27.051 1.00 94.19 124 ASN A C 1
ATOM 1038 O O . ASN A 1 124 ? 17.584 0.276 -27.838 1.00 94.19 124 ASN A O 1
ATOM 1042 N N . GLU A 1 125 ? 18.961 1.745 -26.851 1.00 92.19 125 GLU A N 1
ATOM 1043 C CA . GLU A 1 125 ? 18.334 2.961 -27.407 1.00 92.19 125 GLU A CA 1
ATOM 1044 C C . GLU A 1 125 ? 18.281 2.982 -28.948 1.00 92.19 125 GLU A C 1
ATOM 1046 O O . GLU A 1 125 ? 17.424 3.629 -29.552 1.00 92.19 125 GLU A O 1
ATOM 1051 N N . TYR A 1 126 ? 19.188 2.247 -29.600 1.00 93.62 126 TYR A N 1
ATOM 1052 C CA . TYR A 1 126 ? 19.307 2.171 -31.060 1.00 93.62 126 TYR A CA 1
ATOM 1053 C C . TYR A 1 126 ? 18.315 1.202 -31.716 1.00 93.62 126 TYR A C 1
ATOM 1055 O O . TYR A 1 126 ? 18.280 1.105 -32.949 1.00 93.62 126 TYR A O 1
ATOM 1063 N N . LEU A 1 127 ? 17.537 0.455 -30.927 1.00 94.81 127 LEU A N 1
ATOM 1064 C CA . LEU A 1 127 ? 16.497 -0.422 -31.454 1.00 94.81 127 LEU A CA 1
ATOM 1065 C C . LEU A 1 127 ? 15.442 0.386 -32.234 1.00 94.81 127 LEU A C 1
ATOM 1067 O O . LEU A 1 127 ? 15.166 1.547 -31.917 1.00 94.81 127 LEU A O 1
ATOM 1071 N N . PRO A 1 128 ? 14.786 -0.216 -33.245 1.00 97.31 128 PRO A N 1
ATOM 1072 C CA . PRO A 1 128 ? 13.596 0.376 -33.839 1.00 97.31 128 PRO A CA 1
ATOM 1073 C C . PRO A 1 128 ? 12.568 0.723 -32.757 1.00 97.31 128 PRO A C 1
ATOM 1075 O O . PRO A 1 128 ? 12.361 -0.048 -31.826 1.00 97.31 128 PRO A O 1
ATOM 1078 N N . ILE A 1 129 ? 11.872 1.855 -32.903 1.00 94.75 129 ILE A N 1
ATOM 1079 C CA . ILE A 1 129 ? 10.978 2.399 -31.862 1.00 94.75 129 ILE A CA 1
ATOM 1080 C C . ILE A 1 129 ? 9.962 1.389 -31.305 1.00 94.75 129 ILE A C 1
ATOM 1082 O O . ILE A 1 129 ? 9.665 1.403 -30.114 1.00 94.75 129 ILE A O 1
ATOM 1086 N N . ASN A 1 130 ? 9.439 0.499 -32.152 1.00 96.69 130 ASN A N 1
ATOM 1087 C CA . ASN A 1 130 ? 8.483 -0.522 -31.729 1.00 96.69 130 ASN A CA 1
ATOM 1088 C C . ASN A 1 130 ? 9.143 -1.619 -30.883 1.00 96.69 130 ASN A C 1
ATOM 1090 O O . ASN A 1 130 ? 8.519 -2.104 -29.944 1.00 96.69 130 ASN A O 1
ATOM 1094 N N . ASP A 1 131 ? 10.388 -1.977 -31.198 1.00 97.06 131 ASP A N 1
ATOM 1095 C CA . ASP A 1 131 ? 11.148 -3.004 -30.486 1.00 97.06 131 ASP A CA 1
ATOM 1096 C C . ASP A 1 131 ? 11.656 -2.454 -29.147 1.00 97.06 131 ASP A C 1
ATOM 1098 O O . ASP A 1 131 ? 11.518 -3.116 -28.122 1.00 97.06 131 ASP A O 1
ATOM 1102 N N . PHE A 1 132 ? 12.139 -1.203 -29.129 1.00 96.50 132 PHE A N 1
ATOM 1103 C CA . PHE A 1 132 ? 12.495 -0.509 -27.888 1.00 96.50 132 PHE A CA 1
ATOM 1104 C C . PHE A 1 132 ? 11.289 -0.379 -26.955 1.00 96.50 132 PHE A C 1
ATOM 1106 O O . PHE A 1 132 ? 11.374 -0.691 -25.771 1.00 96.50 132 PHE A O 1
ATOM 1113 N N . LYS A 1 133 ? 10.136 0.036 -27.494 1.00 96.31 133 LYS A N 1
ATOM 1114 C CA . LYS A 1 133 ? 8.907 0.135 -26.708 1.00 96.31 133 LYS A CA 1
ATOM 1115 C C . LYS A 1 133 ? 8.480 -1.224 -26.153 1.00 96.31 133 LYS A C 1
ATOM 1117 O O . LYS A 1 133 ? 8.105 -1.296 -24.991 1.00 96.31 133 LYS A O 1
ATOM 1122 N N . ALA A 1 134 ? 8.543 -2.285 -26.957 1.00 97.00 134 ALA A N 1
ATOM 1123 C CA . ALA A 1 134 ? 8.204 -3.628 -26.493 1.00 97.00 134 ALA A CA 1
ATOM 1124 C C . ALA A 1 134 ? 9.121 -4.083 -25.346 1.00 97.00 134 ALA A C 1
ATOM 1126 O O . ALA A 1 134 ? 8.623 -4.616 -24.357 1.00 97.00 134 ALA A O 1
ATOM 1127 N N . LEU A 1 135 ? 10.428 -3.814 -25.449 1.00 96.12 135 LEU A N 1
ATOM 1128 C CA . LEU A 1 135 ? 11.397 -4.082 -24.385 1.00 96.12 135 LEU A CA 1
ATOM 1129 C C . LEU A 1 135 ? 11.071 -3.288 -23.112 1.00 96.12 135 LEU A C 1
ATOM 1131 O O . LEU A 1 135 ? 11.004 -3.868 -22.030 1.00 96.12 135 LEU A O 1
ATOM 1135 N N . TYR A 1 136 ? 10.838 -1.978 -23.238 1.00 96.38 136 TYR A N 1
ATOM 1136 C CA . TYR A 1 136 ? 10.474 -1.122 -22.108 1.00 96.38 136 TYR A CA 1
ATOM 1137 C C . TYR A 1 136 ? 9.201 -1.625 -21.419 1.00 96.38 136 TYR A C 1
ATOM 1139 O O . TYR A 1 136 ? 9.199 -1.822 -20.206 1.00 96.38 136 TYR A O 1
ATOM 1147 N N . ASP A 1 137 ? 8.138 -1.878 -22.189 1.00 96.75 137 ASP A N 1
ATOM 1148 C CA . ASP A 1 137 ? 6.852 -2.338 -21.667 1.00 96.75 137 ASP A CA 1
ATOM 1149 C C . ASP A 1 137 ? 7.001 -3.700 -20.962 1.00 96.75 137 ASP A C 1
ATOM 1151 O O . ASP A 1 137 ? 6.413 -3.914 -19.904 1.00 96.75 137 ASP A O 1
ATOM 1155 N N . GLU A 1 138 ? 7.795 -4.630 -21.501 1.00 96.75 138 GLU A N 1
ATOM 1156 C CA . GLU A 1 138 ? 8.059 -5.926 -20.861 1.00 96.75 138 GLU A CA 1
ATOM 1157 C C . GLU A 1 138 ? 8.748 -5.755 -19.501 1.00 96.75 138 GLU A C 1
ATOM 1159 O O . GLU A 1 138 ? 8.270 -6.279 -18.489 1.00 96.75 138 GLU A O 1
ATOM 1164 N N . LEU A 1 139 ? 9.837 -4.984 -19.462 1.00 97.25 139 LEU A N 1
ATOM 1165 C CA . LEU A 1 139 ? 10.611 -4.749 -18.245 1.00 97.25 139 LEU A CA 1
ATOM 1166 C C . LEU A 1 139 ? 9.785 -4.011 -17.191 1.00 97.25 139 LEU A C 1
ATOM 1168 O O . LEU A 1 139 ? 9.734 -4.441 -16.035 1.00 97.25 139 LEU A O 1
ATOM 1172 N N . TYR A 1 140 ? 9.101 -2.940 -17.595 1.00 97.44 140 TYR A N 1
ATOM 1173 C CA . TYR A 1 140 ? 8.295 -2.125 -16.697 1.00 97.44 140 TYR A CA 1
ATOM 1174 C C . TYR A 1 140 ? 7.138 -2.931 -16.107 1.00 97.44 140 TYR A C 1
ATOM 1176 O O . TYR A 1 140 ? 6.939 -2.904 -14.897 1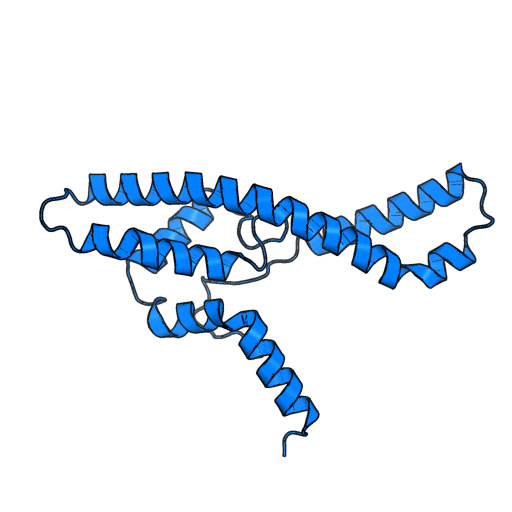.00 97.44 140 TYR A O 1
ATOM 1184 N N . ASN A 1 141 ? 6.414 -3.715 -16.913 1.00 97.38 141 ASN A N 1
ATOM 1185 C CA . ASN A 1 141 ? 5.289 -4.514 -16.415 1.00 97.38 141 ASN A CA 1
ATOM 1186 C C . ASN A 1 141 ? 5.735 -5.557 -15.379 1.00 97.38 141 ASN A C 1
ATOM 1188 O O . ASN A 1 141 ? 5.079 -5.741 -14.351 1.00 97.38 141 ASN A O 1
ATOM 1192 N N . VAL A 1 142 ? 6.858 -6.243 -15.622 1.00 96.50 142 VAL A N 1
ATOM 1193 C CA . VAL A 1 142 ? 7.413 -7.209 -14.659 1.00 96.50 142 VAL A CA 1
ATOM 1194 C C . VAL A 1 142 ? 7.833 -6.499 -13.371 1.00 96.50 142 VAL A C 1
ATOM 1196 O O . VAL A 1 142 ? 7.534 -6.982 -12.272 1.00 96.50 142 VAL A O 1
ATOM 1199 N N . TYR A 1 143 ? 8.487 -5.345 -13.499 1.00 96.31 143 TYR A N 1
ATOM 1200 C CA . TYR A 1 143 ? 8.928 -4.537 -12.370 1.00 96.31 143 TYR A CA 1
ATOM 1201 C C . TYR A 1 143 ? 7.754 -4.022 -11.531 1.00 96.31 143 TYR A C 1
ATOM 1203 O O . TYR A 1 143 ? 7.696 -4.252 -10.322 1.00 96.31 143 TYR A O 1
ATOM 1211 N N . GLU A 1 144 ? 6.774 -3.397 -12.177 1.00 96.62 144 GLU A N 1
ATOM 1212 C CA . GLU A 1 144 ? 5.573 -2.852 -11.555 1.00 96.62 144 GLU A CA 1
ATOM 1213 C C . GLU A 1 144 ? 4.817 -3.940 -10.786 1.00 96.62 144 GLU A C 1
ATOM 1215 O O . GLU A 1 144 ? 4.513 -3.763 -9.606 1.00 96.62 144 GLU A O 1
ATOM 1220 N N . ILE A 1 145 ? 4.570 -5.103 -11.400 1.00 96.12 145 ILE A N 1
ATOM 1221 C CA . ILE A 1 145 ? 3.868 -6.216 -10.742 1.00 96.12 145 ILE A CA 1
ATOM 1222 C C . ILE A 1 145 ? 4.621 -6.678 -9.491 1.00 96.12 145 ILE A C 1
ATOM 1224 O O . ILE A 1 145 ? 3.996 -6.912 -8.450 1.00 96.12 145 ILE A O 1
ATOM 1228 N N . LYS A 1 146 ? 5.951 -6.796 -9.572 1.00 94.50 146 LYS A N 1
ATOM 1229 C CA . LYS A 1 146 ? 6.801 -7.185 -8.439 1.00 94.50 146 LYS A CA 1
ATOM 1230 C C . LYS A 1 146 ? 6.687 -6.183 -7.291 1.00 94.50 146 LYS A C 1
ATOM 1232 O O . LYS A 1 146 ? 6.536 -6.603 -6.143 1.00 94.50 146 LYS A O 1
ATOM 1237 N N . ILE A 1 147 ? 6.741 -4.882 -7.578 1.00 93.62 147 ILE A N 1
ATOM 1238 C CA . ILE A 1 147 ? 6.649 -3.842 -6.547 1.00 93.62 147 ILE A CA 1
ATOM 1239 C C . ILE A 1 147 ? 5.236 -3.757 -5.969 1.00 93.62 147 ILE A C 1
ATOM 1241 O O . ILE A 1 147 ? 5.094 -3.722 -4.747 1.00 93.62 147 ILE A O 1
ATOM 1245 N N . LEU A 1 148 ? 4.195 -3.776 -6.805 1.00 94.94 148 LEU A N 1
ATOM 1246 C CA . LEU A 1 148 ? 2.799 -3.674 -6.374 1.00 94.94 148 LEU A CA 1
ATOM 1247 C C . LEU A 1 148 ? 2.376 -4.836 -5.462 1.00 94.94 148 LEU A C 1
ATOM 1249 O O . LEU A 1 148 ? 1.652 -4.622 -4.492 1.00 94.94 148 LEU A O 1
ATOM 1253 N N . ASN A 1 149 ? 2.858 -6.052 -5.725 1.00 94.56 149 ASN A N 1
ATOM 1254 C CA . ASN A 1 149 ? 2.510 -7.240 -4.938 1.00 94.56 149 ASN A CA 1
ATOM 1255 C C . ASN A 1 149 ? 3.316 -7.386 -3.636 1.00 94.56 149 ASN A C 1
ATOM 1257 O O . ASN A 1 149 ? 3.086 -8.329 -2.877 1.00 94.56 149 ASN A O 1
ATOM 1261 N N . LYS A 1 150 ? 4.275 -6.494 -3.361 1.00 91.50 150 LYS A N 1
ATOM 1262 C CA . LYS A 1 150 ? 5.081 -6.562 -2.142 1.00 91.50 150 LYS A CA 1
ATOM 1263 C C . LYS A 1 150 ? 4.209 -6.267 -0.920 1.00 91.50 150 LYS A C 1
ATOM 1265 O O . LYS A 1 150 ? 3.691 -5.160 -0.785 1.00 91.50 150 LYS A O 1
ATOM 1270 N N . VAL A 1 151 ? 4.086 -7.251 -0.029 1.00 89.19 151 VAL A N 1
ATOM 1271 C CA . VAL A 1 151 ? 3.531 -7.075 1.322 1.00 89.19 151 VAL A CA 1
ATOM 1272 C C . VAL A 1 151 ? 4.541 -6.291 2.156 1.00 89.19 151 VAL A C 1
ATOM 1274 O O . VAL A 1 151 ? 5.728 -6.624 2.162 1.00 89.19 151 VAL A O 1
ATOM 1277 N N . THR A 1 152 ? 4.090 -5.242 2.835 1.00 86.94 152 THR A N 1
ATOM 1278 C CA . THR A 1 152 ? 4.959 -4.336 3.600 1.00 86.94 152 THR A CA 1
ATOM 1279 C C . THR A 1 152 ? 4.974 -4.644 5.090 1.00 86.94 152 THR A C 1
ATOM 1281 O O . THR A 1 152 ? 6.026 -4.533 5.710 1.00 86.94 152 THR A O 1
ATOM 1284 N N . TYR A 1 153 ? 3.843 -5.073 5.649 1.00 86.88 153 TYR A N 1
ATOM 1285 C CA . TYR A 1 153 ? 3.688 -5.364 7.072 1.00 86.88 153 TYR A CA 1
ATOM 1286 C C . TYR A 1 153 ? 2.827 -6.605 7.297 1.00 86.88 153 TYR A C 1
ATOM 1288 O O . TYR A 1 153 ? 1.937 -6.907 6.499 1.00 86.88 153 TYR A O 1
ATOM 1296 N N . ASN A 1 154 ? 3.077 -7.299 8.408 1.00 86.06 154 ASN A N 1
ATOM 1297 C CA . ASN A 1 154 ? 2.283 -8.440 8.850 1.00 86.06 154 ASN A CA 1
ATOM 1298 C C . ASN A 1 154 ? 1.806 -8.231 10.292 1.00 86.06 154 ASN A C 1
ATOM 1300 O O . ASN A 1 154 ? 2.493 -8.600 11.237 1.00 86.06 154 ASN A O 1
ATOM 1304 N N . PHE A 1 155 ? 0.600 -7.687 10.443 1.00 85.19 155 PHE A N 1
ATOM 1305 C CA . PHE A 1 155 ? -0.011 -7.407 11.747 1.00 85.19 155 PHE A CA 1
ATOM 1306 C C . PHE A 1 155 ? -0.520 -8.658 12.488 1.00 85.19 155 PHE A C 1
ATOM 1308 O O . PHE A 1 155 ? -0.945 -8.547 13.634 1.00 85.19 155 PHE A O 1
ATOM 1315 N N . MET A 1 156 ? -0.491 -9.834 11.849 1.00 70.69 156 MET A N 1
ATOM 1316 C CA . MET A 1 156 ? -1.042 -11.088 12.384 1.00 70.69 156 MET 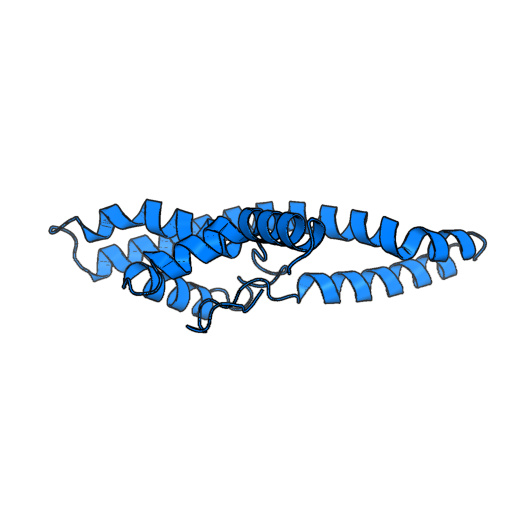A CA 1
ATOM 1317 C C . MET A 1 156 ? 0.016 -11.997 13.025 1.00 70.69 156 MET A C 1
ATOM 1319 O O . MET A 1 156 ? -0.339 -12.991 13.657 1.00 70.69 156 MET A O 1
ATOM 1323 N N . ASN A 1 157 ? 1.305 -11.673 12.886 1.00 61.28 157 ASN A N 1
ATOM 1324 C CA . ASN A 1 157 ? 2.379 -12.386 13.571 1.00 61.28 157 ASN A CA 1
ATOM 1325 C C . ASN A 1 157 ? 2.803 -11.612 14.826 1.00 61.28 157 ASN A C 1
ATOM 1327 O O . ASN A 1 157 ? 3.315 -10.502 14.731 1.00 61.28 157 ASN A O 1
ATOM 1331 N N . GLU A 1 158 ? 2.653 -12.237 15.996 1.00 49.41 158 GLU A N 1
ATOM 1332 C CA . GLU A 1 158 ? 3.181 -11.728 17.277 1.00 49.41 158 GLU A CA 1
ATOM 1333 C C . GLU A 1 158 ? 4.721 -11.756 17.339 1.00 49.41 158 GLU A C 1
ATOM 1335 O O . GLU A 1 158 ? 5.334 -11.171 18.234 1.00 49.41 158 GLU A O 1
ATOM 1340 N N . GLU A 1 159 ? 5.369 -12.433 16.389 1.00 44.75 159 GLU A N 1
ATOM 1341 C CA . GLU A 1 159 ? 6.817 -12.403 16.238 1.00 44.75 159 GLU A CA 1
ATOM 1342 C C . GLU A 1 159 ? 7.219 -11.114 15.519 1.00 44.75 159 GLU A C 1
ATOM 1344 O O . GLU A 1 159 ? 6.929 -10.924 14.335 1.00 44.75 159 GLU A O 1
ATOM 1349 N N . PHE A 1 160 ? 7.897 -10.226 16.256 1.00 45.06 160 PHE A N 1
ATOM 1350 C CA . PHE A 1 160 ? 8.586 -9.068 15.692 1.00 45.06 160 PHE A CA 1
ATOM 1351 C C . PHE A 1 160 ? 9.327 -9.492 14.417 1.00 45.06 160 PHE A C 1
ATOM 1353 O O . PHE A 1 160 ? 10.013 -10.520 14.450 1.00 45.06 160 PHE A O 1
ATOM 1360 N N . PRO A 1 161 ? 9.258 -8.727 13.311 1.00 40.38 161 PRO A N 1
ATOM 1361 C CA . PRO A 1 161 ? 10.226 -8.926 12.252 1.00 40.38 161 PRO A CA 1
ATOM 1362 C C . PRO A 1 161 ? 11.604 -8.769 12.893 1.00 40.38 161 PRO A C 1
ATOM 1364 O O . PRO A 1 161 ? 11.938 -7.713 13.432 1.00 40.38 161 PRO A O 1
ATOM 1367 N N . ILE A 1 162 ? 12.360 -9.864 12.916 1.00 36.56 162 ILE A N 1
ATOM 1368 C CA . ILE A 1 162 ? 13.779 -9.819 13.230 1.00 36.56 162 ILE A CA 1
ATOM 1369 C C . ILE A 1 162 ? 14.377 -8.998 12.089 1.00 36.56 162 ILE A C 1
ATOM 1371 O O . ILE A 1 162 ? 14.413 -9.472 10.952 1.00 36.56 162 ILE A O 1
ATOM 1375 N N . LEU A 1 163 ? 14.702 -7.740 12.397 1.00 40.00 163 LEU A N 1
ATOM 1376 C CA . LEU A 1 163 ? 15.441 -6.834 11.520 1.00 40.00 163 LEU A CA 1
ATOM 1377 C C . LEU A 1 163 ? 16.821 -7.426 11.219 1.00 40.00 163 LEU A C 1
ATOM 1379 O O . LEU A 1 163 ? 17.474 -7.898 12.181 1.00 40.00 163 LEU A O 1
#

Secondary structure (DSSP, 8-state):
---HHHHHHHHHHHHHTHHHHHIIIIITTSHHHHHHHHHHHHH-TTTTBTTTTGGGHHHHHHHHHHHHHHHHH-TTS-HHHHHHHHHHHHHHHHHHHHHHHHHHHHHHHHHHHHHHHHHHHHHTTTS-HHHHHHHHHHHHHHHHHHHHT-B---TT-SS----